Protein AF-A0A945MG55-F1 (afdb_monomer_lite)

pLDDT: mean 93.47, std 8.06, range [55.53, 98.31]

Foldseek 3Di:
DCVVVVLVVCCVVFVAQWDDWDADPVRDIDTDGSVRVVVVVVVVVVVCVVVVNDPPDDDD

Radius of gyration: 13.93 Å; chains: 1; bounding box: 28×32×31 Å

Structure (mmCIF, N/CA/C/O backbone):
data_AF-A0A945MG55-F1
#
_entry.id   AF-A0A945MG55-F1
#
loop_
_atom_site.group_PDB
_atom_site.id
_atom_site.type_symbol
_atom_site.label_atom_id
_atom_site.label_alt_id
_atom_site.label_comp_id
_atom_site.label_asym_id
_atom_site.label_entity_id
_atom_site.label_seq_id
_atom_site.pdbx_PDB_ins_code
_atom_site.Cartn_x
_atom_site.Cartn_y
_atom_site.Cartn_z
_atom_site.occupancy
_atom_site.B_iso_or_equiv
_atom_site.auth_seq_id
_atom_site.auth_comp_id
_atom_site.auth_asym_id
_atom_site.auth_atom_id
_atom_site.pdbx_PDB_model_num
ATOM 1 N N . MET A 1 1 ? 2.193 14.568 12.848 1.00 55.53 1 MET A N 1
ATOM 2 C CA . MET A 1 1 ? 2.779 13.360 12.228 1.00 55.53 1 MET A CA 1
ATOM 3 C C . MET A 1 1 ? 3.290 13.724 10.833 1.00 55.53 1 MET A C 1
ATOM 5 O O . MET A 1 1 ? 2.489 14.120 9.995 1.00 55.53 1 MET A O 1
ATOM 9 N N . LEU A 1 2 ? 4.611 13.717 10.619 1.00 61.72 2 LEU A N 1
ATOM 10 C CA . LEU A 1 2 ? 5.254 14.204 9.383 1.00 61.72 2 LEU A CA 1
ATOM 11 C C . LEU A 1 2 ? 5.331 13.116 8.294 1.00 61.72 2 LEU A C 1
ATOM 13 O O . LEU A 1 2 ? 5.219 13.416 7.109 1.00 61.72 2 LEU A O 1
ATOM 17 N N . THR A 1 3 ? 5.440 11.851 8.706 1.00 70.94 3 THR A N 1
ATOM 18 C CA . THR A 1 3 ? 5.678 10.696 7.829 1.00 70.94 3 THR A CA 1
ATOM 19 C C . THR A 1 3 ? 4.606 10.497 6.749 1.00 70.94 3 THR A C 1
ATOM 21 O O . THR A 1 3 ? 4.986 10.401 5.585 1.00 70.94 3 THR A O 1
ATOM 24 N N . PRO A 1 4 ? 3.285 10.534 7.040 1.00 81.12 4 PRO A N 1
ATOM 25 C CA . PRO A 1 4 ? 2.273 10.342 5.996 1.00 81.12 4 PRO A CA 1
ATOM 26 C C . PRO A 1 4 ? 2.306 11.431 4.916 1.00 81.12 4 PRO A C 1
ATOM 28 O O . PRO A 1 4 ? 2.066 11.150 3.749 1.00 81.12 4 PRO A O 1
ATOM 31 N N . LYS A 1 5 ? 2.650 12.675 5.282 1.00 89.25 5 LYS A N 1
ATOM 32 C CA . LYS A 1 5 ? 2.682 13.801 4.334 1.00 89.25 5 LYS A CA 1
ATOM 33 C C . LYS A 1 5 ? 3.806 13.667 3.309 1.00 89.25 5 LYS A C 1
ATOM 35 O O . LYS A 1 5 ? 3.605 13.999 2.147 1.00 89.25 5 LYS A O 1
ATOM 40 N N . ILE A 1 6 ? 4.973 13.179 3.733 1.00 91.06 6 ILE A N 1
ATOM 41 C CA . ILE A 1 6 ? 6.115 12.971 2.832 1.00 91.06 6 ILE A CA 1
ATOM 42 C C . ILE A 1 6 ? 5.799 11.858 1.827 1.00 91.06 6 ILE A C 1
ATOM 44 O O . ILE A 1 6 ? 6.019 12.042 0.635 1.00 91.06 6 ILE A O 1
ATOM 48 N N . LEU A 1 7 ? 5.213 10.746 2.287 1.00 92.56 7 LEU A N 1
ATOM 49 C CA . LEU A 1 7 ? 4.833 9.631 1.411 1.00 92.56 7 LEU A CA 1
ATOM 50 C C . LEU A 1 7 ? 3.796 10.057 0.362 1.00 92.56 7 LEU A C 1
ATOM 52 O O . LEU A 1 7 ? 3.947 9.732 -0.813 1.00 92.56 7 LEU A O 1
ATOM 56 N N . LEU A 1 8 ? 2.793 10.846 0.762 1.00 93.94 8 LEU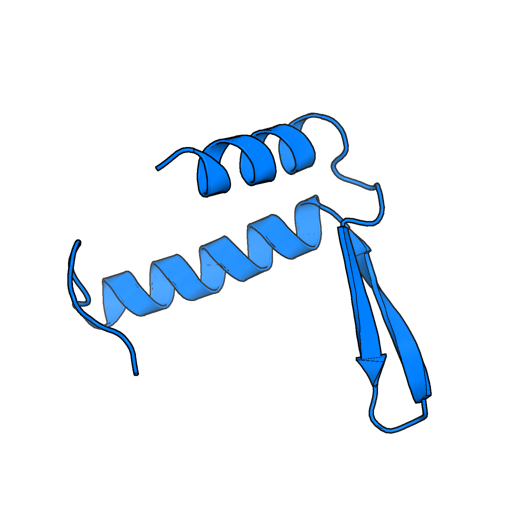 A N 1
ATOM 57 C CA . LEU A 1 8 ? 1.809 11.400 -0.173 1.00 93.94 8 LEU A CA 1
ATOM 58 C C . LEU A 1 8 ? 2.460 12.351 -1.188 1.00 93.94 8 LEU A C 1
ATOM 60 O O . LEU A 1 8 ? 2.213 12.222 -2.382 1.00 93.94 8 LEU A O 1
ATOM 64 N N . SER A 1 9 ? 3.368 13.231 -0.747 1.00 95.75 9 SER A N 1
ATOM 65 C CA . SER A 1 9 ? 4.096 14.115 -1.668 1.00 95.75 9 SER A CA 1
ATOM 66 C C . SER A 1 9 ? 4.944 13.352 -2.686 1.00 95.75 9 SER A C 1
ATOM 68 O O . SER A 1 9 ? 5.150 13.875 -3.781 1.00 95.75 9 SER A O 1
ATOM 70 N N . ASN A 1 10 ? 5.482 12.183 -2.342 1.00 95.69 10 ASN A N 1
ATOM 71 C CA . ASN A 1 10 ? 6.245 11.379 -3.292 1.00 95.69 10 ASN A CA 1
ATOM 72 C C . ASN A 1 10 ? 5.325 10.729 -4.326 1.00 95.69 10 ASN A C 1
ATOM 74 O O . ASN A 1 10 ? 5.651 10.753 -5.506 1.00 95.69 10 ASN A O 1
ATOM 78 N N . ALA A 1 11 ? 4.153 10.240 -3.915 1.00 96.44 11 ALA A N 1
ATOM 79 C CA . ALA A 1 11 ? 3.156 9.708 -4.843 1.00 96.44 11 ALA A CA 1
ATOM 80 C C . ALA A 1 11 ? 2.602 10.757 -5.812 1.00 96.44 11 ALA A C 1
ATOM 82 O O . ALA A 1 11 ? 2.286 10.414 -6.947 1.00 96.44 11 ALA A O 1
ATOM 83 N N . ASP A 1 12 ? 2.529 12.022 -5.400 1.00 96.06 12 ASP A N 1
ATOM 84 C CA . ASP A 1 12 ? 2.103 13.107 -6.289 1.00 96.06 12 ASP A CA 1
ATOM 85 C C . ASP A 1 12 ? 3.208 13.528 -7.273 1.00 96.06 12 ASP A C 1
ATOM 87 O O . ASP A 1 12 ? 2.930 13.823 -8.433 1.00 96.06 12 ASP A O 1
ATOM 91 N N . LYS A 1 13 ? 4.471 13.570 -6.823 1.00 97.94 13 LYS A N 1
ATOM 92 C CA . LYS A 1 13 ? 5.604 14.060 -7.633 1.00 97.94 13 LYS A CA 1
ATOM 93 C C . LYS A 1 13 ? 6.245 12.987 -8.510 1.00 97.94 13 LYS A C 1
ATOM 95 O O . LYS A 1 13 ? 6.753 13.308 -9.580 1.00 97.94 13 LYS A O 1
ATOM 100 N N . PHE A 1 14 ? 6.246 11.742 -8.048 1.00 97.81 14 PHE A N 1
ATOM 101 C CA . PHE A 1 14 ? 6.983 10.622 -8.633 1.00 97.81 14 PHE A CA 1
ATOM 102 C C . PHE A 1 14 ? 6.099 9.367 -8.753 1.00 97.81 14 PHE A C 1
ATOM 104 O O . PHE A 1 14 ? 6.502 8.293 -8.311 1.00 97.81 14 PHE A O 1
ATOM 111 N N . PRO A 1 15 ? 4.883 9.464 -9.327 1.00 97.50 15 PRO A N 1
ATOM 112 C CA . PRO A 1 15 ? 3.867 8.411 -9.236 1.00 97.50 15 PRO A CA 1
ATOM 113 C C . PRO A 1 15 ? 4.328 7.054 -9.779 1.00 97.50 15 PRO A C 1
ATOM 115 O O . PRO A 1 15 ? 3.966 6.029 -9.211 1.00 97.50 15 PRO A O 1
ATOM 118 N N . ASN A 1 16 ? 5.138 7.054 -10.840 1.00 98.12 16 ASN A N 1
ATOM 119 C CA . ASN A 1 16 ? 5.598 5.842 -11.521 1.00 98.12 16 ASN A CA 1
ATOM 120 C C . ASN A 1 16 ? 6.993 5.380 -11.064 1.00 98.12 16 ASN A C 1
ATOM 122 O O . ASN A 1 16 ? 7.482 4.366 -11.554 1.00 98.12 16 ASN A O 1
ATOM 126 N N . GLU A 1 17 ? 7.649 6.117 -10.161 1.00 98.19 17 GLU A N 1
ATOM 127 C CA . GLU A 1 17 ? 8.974 5.740 -9.663 1.00 98.19 17 GLU A CA 1
ATOM 128 C C . GLU A 1 17 ? 8.869 4.629 -8.604 1.00 98.19 17 GLU A C 1
ATOM 130 O O . GLU A 1 17 ? 7.872 4.577 -7.871 1.00 98.19 17 GLU A O 1
ATOM 135 N N . PRO A 1 18 ? 9.894 3.767 -8.467 1.00 97.75 18 PRO A N 1
ATOM 136 C CA . PRO A 1 18 ? 9.941 2.730 -7.439 1.00 97.75 18 PRO A CA 1
ATOM 137 C C . PRO A 1 18 ? 9.794 3.292 -6.018 1.00 97.75 18 PRO A C 1
ATOM 139 O O . PRO A 1 18 ? 10.526 4.203 -5.622 1.00 97.75 18 PRO A O 1
ATOM 142 N N . ALA A 1 19 ? 8.894 2.709 -5.224 1.00 96.88 19 ALA A N 1
ATOM 143 C CA . ALA A 1 19 ? 8.664 3.101 -3.832 1.00 96.88 19 ALA A CA 1
ATOM 144 C C . ALA A 1 19 ? 9.050 2.008 -2.835 1.00 96.88 19 ALA A C 1
ATOM 146 O O . ALA A 1 19 ? 9.708 2.285 -1.830 1.00 96.88 19 ALA A O 1
ATOM 147 N N . LEU A 1 20 ? 8.645 0.766 -3.103 1.00 95.50 20 LEU A N 1
ATOM 148 C CA . LEU A 1 20 ? 8.867 -0.363 -2.206 1.00 95.50 20 LEU A CA 1
ATOM 149 C C . LEU A 1 20 ? 9.197 -1.610 -3.019 1.00 95.50 20 LEU A C 1
ATOM 151 O O . LEU A 1 20 ? 8.497 -1.933 -3.969 1.00 95.50 20 LEU A O 1
ATOM 155 N N . SER A 1 21 ? 10.274 -2.304 -2.652 1.00 96.62 21 SER A N 1
ATOM 156 C CA . SER A 1 21 ? 10.665 -3.565 -3.286 1.00 96.62 21 SER A CA 1
ATOM 157 C C . SER A 1 21 ? 10.747 -4.676 -2.251 1.00 96.62 21 SER A C 1
ATOM 159 O O . SER A 1 21 ? 11.418 -4.528 -1.229 1.00 96.62 21 SER A O 1
ATOM 161 N N . ILE A 1 22 ? 10.066 -5.787 -2.517 1.00 96.56 22 ILE A N 1
ATOM 162 C CA . ILE A 1 22 ? 9.973 -6.946 -1.626 1.00 96.56 22 ILE A CA 1
ATOM 163 C C . ILE A 1 22 ? 10.288 -8.196 -2.445 1.00 96.56 22 ILE A C 1
ATOM 165 O O . ILE A 1 22 ? 9.904 -8.296 -3.609 1.00 96.56 22 ILE A O 1
ATOM 169 N N . LYS A 1 23 ? 11.004 -9.154 -1.854 1.00 97.06 23 LYS A N 1
ATOM 170 C CA . LYS A 1 23 ? 11.190 -10.462 -2.484 1.00 97.06 23 LYS A CA 1
ATOM 171 C C . LYS A 1 23 ? 9.968 -11.340 -2.265 1.00 97.06 23 LYS A C 1
ATOM 173 O O . LYS A 1 23 ? 9.498 -11.468 -1.136 1.00 97.06 23 LYS A O 1
ATOM 178 N N . ASP A 1 24 ? 9.499 -11.971 -3.332 1.00 95.06 24 ASP A N 1
ATOM 179 C CA . ASP A 1 24 ? 8.504 -13.033 -3.234 1.00 95.06 24 ASP A CA 1
ATOM 180 C C . ASP A 1 24 ? 9.116 -14.344 -2.696 1.00 95.06 24 ASP A C 1
ATOM 182 O O . ASP A 1 24 ? 10.327 -14.463 -2.478 1.00 95.06 24 ASP A O 1
ATOM 186 N N . SER A 1 25 ? 8.269 -15.355 -2.485 1.00 96.25 25 SER A N 1
ATOM 187 C CA . SER A 1 25 ? 8.685 -16.683 -2.007 1.00 96.25 25 SER A CA 1
ATOM 188 C C . SER A 1 25 ? 9.646 -17.411 -2.954 1.00 96.25 25 SER A C 1
ATOM 190 O O . SER A 1 25 ? 10.317 -18.351 -2.537 1.00 96.25 25 SER A O 1
ATOM 192 N N . ASN A 1 26 ? 9.714 -16.986 -4.216 1.00 96.69 26 ASN A N 1
ATOM 193 C CA . ASN A 1 26 ? 10.574 -17.549 -5.252 1.00 96.69 26 ASN A CA 1
ATOM 194 C C . ASN A 1 26 ? 11.871 -16.736 -5.431 1.00 96.69 26 ASN A C 1
ATOM 196 O O . ASN A 1 26 ? 12.614 -16.982 -6.378 1.00 96.69 26 ASN A O 1
ATOM 200 N N . ASN A 1 27 ? 12.170 -15.804 -4.516 1.00 94.94 27 ASN A N 1
ATOM 201 C CA . ASN A 1 27 ? 13.318 -14.891 -4.541 1.00 94.94 27 ASN A CA 1
ATOM 202 C C . ASN A 1 27 ? 13.322 -13.849 -5.672 1.00 94.94 27 ASN A C 1
ATOM 204 O O . ASN A 1 27 ? 14.354 -13.196 -5.869 1.00 94.94 27 ASN A O 1
ATOM 208 N N . ASN A 1 28 ? 12.207 -13.629 -6.373 1.00 97.56 28 ASN A N 1
ATOM 209 C CA . ASN A 1 28 ? 12.121 -12.548 -7.355 1.00 97.56 28 ASN A CA 1
ATOM 210 C C . ASN A 1 28 ? 11.752 -11.233 -6.669 1.00 97.56 28 ASN A C 1
ATOM 212 O O . ASN A 1 28 ? 10.959 -11.206 -5.727 1.00 97.56 28 ASN A O 1
ATOM 216 N N . TRP A 1 29 ? 12.320 -10.131 -7.153 1.00 97.00 29 TRP A N 1
ATOM 217 C CA . TRP A 1 29 ? 11.957 -8.796 -6.691 1.00 97.00 29 TRP A CA 1
ATOM 218 C C . TRP A 1 29 ? 10.627 -8.361 -7.302 1.00 97.00 29 TRP A C 1
ATOM 220 O O . TRP A 1 29 ? 10.476 -8.355 -8.521 1.00 97.00 29 TRP A O 1
ATOM 230 N N . GLN A 1 30 ? 9.696 -7.966 -6.441 1.00 97.00 30 GLN A N 1
ATOM 231 C CA . GLN A 1 30 ? 8.461 -7.279 -6.795 1.00 97.00 30 GLN A CA 1
ATOM 232 C C . GLN A 1 30 ? 8.599 -5.826 -6.348 1.00 97.00 30 GLN A C 1
ATOM 234 O O . GLN A 1 30 ? 8.957 -5.577 -5.193 1.00 97.00 30 GLN A O 1
ATOM 239 N N . THR A 1 31 ? 8.352 -4.880 -7.251 1.00 97.56 31 THR A N 1
ATOM 240 C CA . THR A 1 31 ? 8.528 -3.448 -6.992 1.00 97.56 31 THR A CA 1
ATOM 241 C C . THR A 1 31 ? 7.223 -2.713 -7.245 1.00 97.56 31 THR A C 1
ATOM 243 O O . THR A 1 31 ? 6.754 -2.663 -8.378 1.00 97.56 31 THR A O 1
ATOM 246 N N . ASP A 1 32 ? 6.689 -2.103 -6.192 1.00 97.75 32 ASP A N 1
ATOM 247 C CA . ASP A 1 32 ? 5.546 -1.200 -6.266 1.00 97.75 32 ASP A CA 1
ATOM 248 C C . ASP A 1 32 ? 6.028 0.216 -6.598 1.00 97.75 32 ASP A C 1
ATOM 250 O O . ASP A 1 32 ? 7.027 0.700 -6.041 1.00 97.75 32 ASP A O 1
ATOM 254 N N . SER A 1 33 ? 5.292 0.905 -7.471 1.00 98.31 33 SER A N 1
ATOM 255 C CA . SER A 1 33 ? 5.466 2.342 -7.682 1.00 98.31 33 SER A CA 1
ATOM 256 C C . SER A 1 33 ? 4.916 3.150 -6.502 1.00 98.31 33 SER A C 1
ATOM 258 O O . SER A 1 33 ? 4.177 2.639 -5.651 1.00 98.31 33 SER A O 1
ATOM 260 N N . TRP A 1 34 ? 5.227 4.446 -6.438 1.00 97.81 34 TRP A N 1
ATOM 261 C CA . TRP A 1 34 ? 4.622 5.315 -5.422 1.00 97.81 34 TRP A CA 1
ATOM 262 C C . TRP A 1 34 ? 3.097 5.384 -5.524 1.00 97.81 34 TRP A C 1
ATOM 264 O O . TRP A 1 34 ? 2.427 5.515 -4.494 1.00 97.81 34 TRP A O 1
ATOM 274 N N . ASN A 1 35 ? 2.538 5.282 -6.732 1.00 97.44 35 ASN A N 1
ATOM 275 C CA . ASN A 1 35 ? 1.093 5.255 -6.904 1.00 97.44 35 ASN A CA 1
ATOM 276 C C . ASN A 1 35 ? 0.484 3.939 -6.390 1.00 97.44 35 ASN A C 1
ATOM 278 O O . ASN A 1 35 ? -0.510 3.989 -5.664 1.00 97.44 35 ASN A O 1
ATOM 282 N N . ASP A 1 36 ? 1.122 2.795 -6.656 1.00 97.75 36 ASP A N 1
ATOM 283 C CA . ASP A 1 36 ? 0.677 1.489 -6.141 1.00 97.75 36 ASP A CA 1
ATOM 284 C C . ASP A 1 36 ? 0.697 1.457 -4.608 1.00 97.75 36 ASP A C 1
ATOM 286 O O . ASP A 1 36 ? -0.277 1.055 -3.963 1.00 97.75 36 ASP A O 1
ATOM 290 N N . LEU A 1 37 ? 1.779 1.965 -4.004 1.00 95.88 37 LEU A N 1
ATOM 291 C CA . LEU A 1 37 ? 1.914 2.051 -2.551 1.00 95.88 37 LEU A CA 1
ATOM 292 C C . LEU A 1 37 ? 0.808 2.919 -1.931 1.00 95.88 37 LEU A C 1
ATOM 294 O O . LEU A 1 37 ? 0.182 2.514 -0.948 1.00 95.88 37 LEU A O 1
ATOM 298 N N . LYS A 1 38 ? 0.541 4.101 -2.503 1.00 95.56 38 LYS A N 1
ATOM 299 C CA . LYS A 1 38 ? -0.532 5.002 -2.045 1.00 95.56 38 LYS A CA 1
ATOM 300 C C . LYS A 1 38 ? -1.894 4.312 -2.112 1.00 95.56 38 LYS A C 1
ATOM 302 O O . LYS A 1 38 ? -2.645 4.351 -1.133 1.00 95.56 38 LYS A O 1
ATOM 307 N N . ASP A 1 39 ? -2.201 3.665 -3.231 1.00 96.69 39 ASP A N 1
ATOM 308 C CA . ASP A 1 39 ? -3.483 2.994 -3.436 1.00 96.69 39 ASP A CA 1
ATOM 309 C C . ASP A 1 39 ? -3.673 1.833 -2.451 1.00 96.69 39 ASP A C 1
ATOM 311 O O . ASP A 1 39 ? -4.750 1.686 -1.863 1.00 96.69 39 ASP A O 1
ATOM 315 N N . ASN A 1 40 ? -2.621 1.052 -2.193 1.00 95.75 40 ASN A N 1
ATOM 316 C CA . ASN A 1 40 ? -2.636 -0.024 -1.201 1.00 95.75 40 ASN A CA 1
ATOM 317 C C . ASN A 1 40 ? -2.851 0.508 0.226 1.00 95.75 40 ASN A C 1
ATOM 319 O O . ASN A 1 40 ? -3.729 0.017 0.943 1.00 95.75 40 ASN A O 1
ATOM 323 N N . VAL A 1 41 ? -2.135 1.564 0.626 1.00 94.31 41 VAL A N 1
ATOM 324 C CA . VAL A 1 41 ? -2.312 2.207 1.942 1.00 94.31 41 VAL A CA 1
ATOM 325 C C . VAL A 1 41 ? -3.728 2.761 2.108 1.00 94.31 41 VAL A C 1
ATOM 327 O O . VAL A 1 41 ? -4.329 2.607 3.174 1.00 94.31 41 VAL A O 1
ATOM 330 N N . PHE A 1 42 ? -4.303 3.375 1.071 1.00 95.19 42 PHE A N 1
ATOM 331 C CA . PHE A 1 42 ? -5.665 3.913 1.125 1.00 95.19 42 PHE A CA 1
ATOM 332 C C . PHE A 1 42 ? -6.724 2.816 1.216 1.00 95.19 42 PHE A C 1
ATOM 334 O O . PHE A 1 42 ? -7.693 2.984 1.959 1.00 95.19 42 PHE A O 1
ATOM 341 N N . LYS A 1 43 ? -6.546 1.689 0.517 1.00 97.69 43 LYS A N 1
ATOM 342 C CA . LYS A 1 43 ? -7.426 0.517 0.660 1.00 97.69 43 LYS A CA 1
ATOM 343 C C . LYS A 1 43 ? -7.428 0.011 2.102 1.00 97.69 43 LYS A C 1
ATOM 345 O O . LYS A 1 43 ? -8.499 -0.122 2.684 1.00 97.69 43 LYS A O 1
ATOM 350 N N . ILE A 1 44 ? -6.249 -0.187 2.699 1.00 95.44 44 ILE A N 1
ATOM 351 C CA . ILE A 1 44 ? -6.127 -0.634 4.097 1.00 95.44 44 ILE A CA 1
ATOM 352 C C . ILE A 1 44 ? -6.766 0.388 5.042 1.00 95.44 44 ILE A C 1
ATOM 354 O O . ILE A 1 44 ? -7.597 0.024 5.867 1.00 95.44 44 ILE A O 1
ATOM 358 N N . SER A 1 45 ? -6.449 1.675 4.879 1.00 93.69 45 SER A N 1
ATOM 359 C CA . SER A 1 45 ? -6.974 2.750 5.733 1.00 93.69 45 SER A CA 1
ATOM 360 C C . SER A 1 45 ? -8.505 2.803 5.725 1.00 93.69 45 SER A C 1
ATOM 362 O O . SER A 1 45 ? -9.122 2.905 6.782 1.00 93.69 45 SER A O 1
ATOM 364 N N . LYS A 1 46 ? -9.135 2.676 4.549 1.00 95.81 46 LYS A N 1
ATOM 365 C CA . LYS A 1 46 ? -10.601 2.613 4.421 1.00 95.81 46 LYS A CA 1
ATOM 366 C C . LYS A 1 46 ? -11.186 1.397 5.140 1.00 95.81 46 LYS A C 1
ATOM 368 O O . LYS A 1 46 ? -12.204 1.535 5.810 1.00 95.81 46 LYS A O 1
ATOM 373 N N . SER A 1 47 ? -10.536 0.238 5.042 1.00 97.19 47 SER A N 1
ATOM 374 C CA . SER A 1 47 ? -10.960 -0.968 5.762 1.00 97.19 47 SER A CA 1
ATOM 375 C C . SER A 1 47 ? -10.875 -0.793 7.279 1.00 97.19 47 SER A C 1
ATOM 377 O O . SER A 1 47 ? -11.811 -1.172 7.973 1.00 97.19 47 SER A O 1
ATOM 379 N N . LEU A 1 48 ? -9.808 -0.173 7.798 1.00 95.19 48 LEU A N 1
ATOM 380 C CA . LEU A 1 48 ? -9.669 0.103 9.236 1.00 95.19 48 LEU A CA 1
ATOM 381 C C . LEU A 1 48 ? -10.780 1.036 9.739 1.00 95.19 48 LEU A C 1
ATOM 383 O O . LEU A 1 48 ? -11.406 0.749 10.756 1.00 95.19 48 LEU A O 1
ATOM 387 N 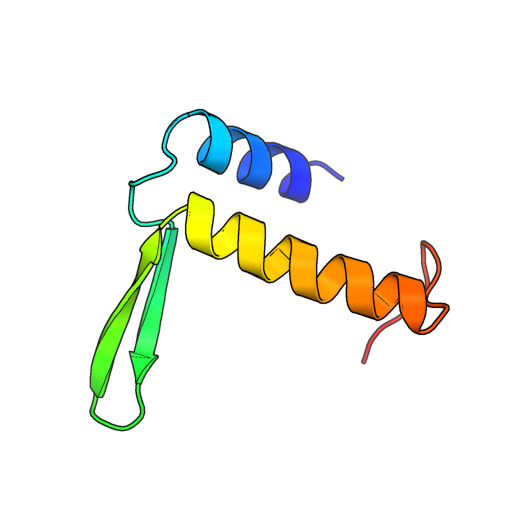N . ILE A 1 49 ? -11.084 2.098 8.984 1.00 95.31 49 ILE A N 1
ATOM 388 C CA . ILE A 1 49 ? -12.202 3.006 9.288 1.00 95.31 49 ILE A CA 1
ATOM 389 C C . ILE A 1 49 ? -13.532 2.238 9.298 1.00 95.31 49 ILE A C 1
ATOM 391 O O . ILE A 1 49 ? -14.334 2.407 10.212 1.00 95.31 49 ILE A O 1
ATOM 395 N N . ASN A 1 50 ? -13.760 1.357 8.319 1.00 97.12 50 ASN A N 1
ATOM 396 C CA . ASN A 1 50 ? -14.978 0.547 8.239 1.00 97.12 50 ASN A CA 1
ATOM 397 C C . ASN A 1 50 ? -15.119 -0.460 9.397 1.00 97.12 50 ASN A C 1
ATOM 399 O O . ASN A 1 50 ? -16.232 -0.819 9.764 1.00 97.12 50 ASN A O 1
ATOM 403 N N . LEU A 1 51 ? -14.005 -0.901 9.985 1.00 96.56 51 LEU A N 1
ATOM 404 C CA . LEU A 1 51 ? -13.985 -1.749 11.182 1.00 96.56 51 LEU A CA 1
ATOM 405 C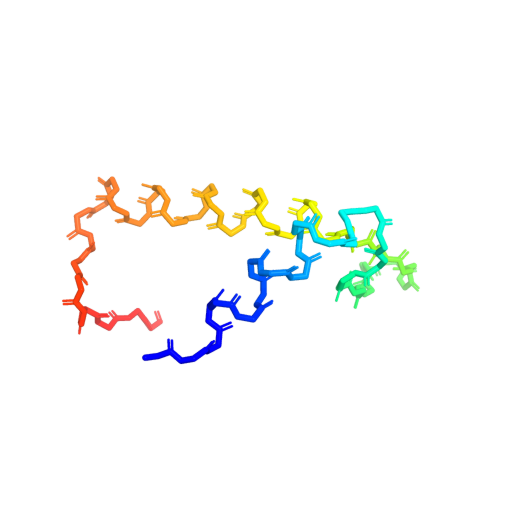 C . LEU A 1 51 ? -14.176 -0.960 12.489 1.00 96.56 51 LEU A C 1
ATOM 407 O O . LEU A 1 51 ? -14.164 -1.555 13.563 1.00 96.56 51 LEU A O 1
ATOM 411 N N . GLY A 1 52 ? -14.362 0.361 12.414 1.00 96.38 52 GLY A N 1
ATOM 412 C CA . GLY A 1 52 ? -14.584 1.213 13.580 1.00 96.38 52 GLY A CA 1
ATOM 413 C C . GLY A 1 52 ? -13.310 1.584 14.338 1.00 96.38 52 GLY A C 1
ATOM 414 O O . GLY A 1 52 ? -13.410 2.002 15.488 1.00 96.38 52 GLY A O 1
ATOM 415 N N . ILE A 1 53 ? -12.131 1.444 13.718 1.00 96.50 53 ILE A N 1
ATOM 416 C CA . ILE A 1 53 ? -10.857 1.875 14.308 1.00 96.50 53 ILE A CA 1
ATOM 417 C C . ILE A 1 53 ? -10.770 3.401 14.253 1.00 96.50 53 ILE A C 1
ATOM 419 O O . ILE A 1 53 ? -10.88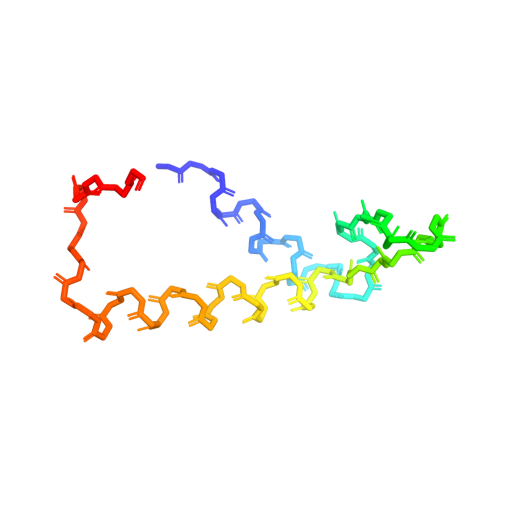2 4.013 13.187 1.00 96.50 53 ILE A O 1
ATOM 423 N N . ASN A 1 54 ? -10.535 4.014 15.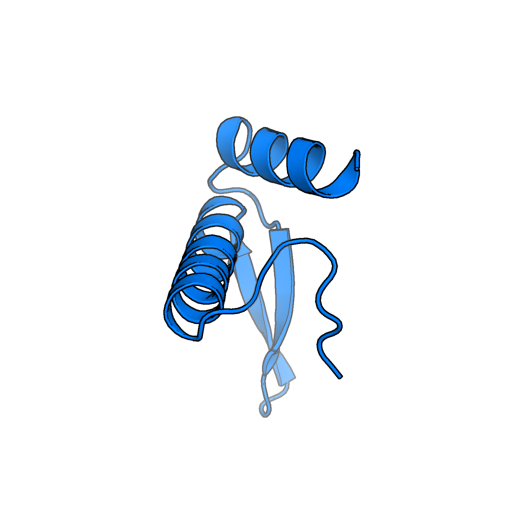408 1.00 94.38 54 ASN A N 1
ATOM 424 C CA . ASN A 1 54 ? -10.515 5.457 15.607 1.00 94.38 54 ASN A CA 1
ATOM 425 C C . ASN A 1 54 ? -9.085 6.001 15.728 1.00 94.38 54 ASN A C 1
ATOM 427 O O . ASN A 1 54 ? -8.136 5.262 16.009 1.00 94.38 54 ASN A O 1
ATOM 431 N N . PRO A 1 55 ? -8.895 7.322 15.555 1.00 90.00 55 PRO A N 1
ATOM 432 C CA . PRO A 1 55 ? -7.625 7.955 15.874 1.00 90.00 55 PRO A CA 1
ATOM 433 C C . PRO A 1 55 ? -7.175 7.620 17.304 1.00 90.00 55 PRO A C 1
ATOM 435 O O . PRO A 1 55 ? -7.935 7.800 18.253 1.00 90.00 55 PRO A O 1
ATOM 438 N N . ASN A 1 56 ? -5.909 7.220 17.443 1.00 90.12 56 ASN A N 1
ATOM 439 C CA . ASN A 1 56 ? -5.251 6.786 18.686 1.00 90.12 56 ASN A CA 1
ATOM 440 C C . ASN A 1 56 ? -5.586 5.369 19.179 1.00 90.12 56 ASN A C 1
ATOM 442 O O . ASN A 1 56 ? -4.990 4.942 20.173 1.00 90.12 56 ASN A O 1
ATOM 446 N N . ASP A 1 57 ? -6.444 4.618 18.484 1.00 94.50 57 ASP A N 1
ATOM 447 C CA . ASP A 1 57 ? -6.590 3.187 18.748 1.00 94.50 57 ASP A CA 1
ATOM 448 C C . ASP A 1 57 ? -5.279 2.457 18.421 1.00 94.50 57 ASP A C 1
ATOM 450 O O . ASP A 1 57 ? -4.574 2.774 17.456 1.00 94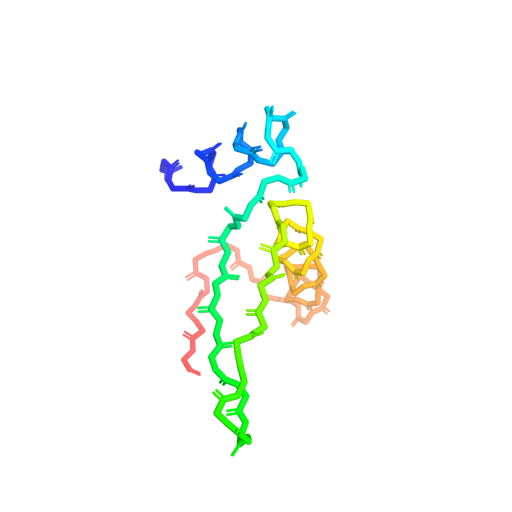.50 57 ASP A O 1
ATOM 454 N N . LYS A 1 58 ? -4.925 1.476 19.255 1.00 91.44 58 LYS A N 1
ATOM 455 C CA . LYS A 1 58 ? -3.738 0.643 19.045 1.00 91.44 58 LYS A CA 1
ATOM 456 C C . LYS A 1 58 ? -4.101 -0.551 18.172 1.00 91.44 58 LYS A C 1
ATOM 458 O O . LYS A 1 58 ? -5.082 -1.235 18.439 1.00 91.44 58 LYS A O 1
ATOM 463 N N . ILE A 1 59 ? -3.262 -0.817 17.178 1.00 87.94 59 ILE A N 1
ATOM 464 C CA . ILE A 1 59 ? -3.323 -2.013 16.336 1.00 87.94 59 ILE A CA 1
ATOM 465 C C . ILE A 1 59 ? -2.096 -2.857 16.706 1.00 87.94 59 ILE A C 1
ATOM 467 O O . ILE A 1 59 ? -0.979 -2.337 16.661 1.00 87.94 59 ILE A O 1
ATOM 471 N N . SER A 1 60 ? -2.310 -4.103 17.136 1.00 78.50 60 SER A N 1
ATOM 472 C CA . SER A 1 60 ? -1.275 -5.052 17.585 1.00 78.50 60 SER A CA 1
ATOM 473 C C . SER A 1 60 ? -1.247 -6.301 16.726 1.00 78.50 60 SER A C 1
ATOM 475 O O . SER A 1 60 ? -2.362 -6.809 16.469 1.00 78.50 60 SER A O 1
#

Secondary structure (DSSP, 8-state):
--HHHHHHHHHHH-TTSEEEEEE-TTS-EEEEEHHHHHHHHHHHHHHHHHTTPPTT----

Sequence (60 aa):
MLTPKILLSNADKFPNEPALSIKDSNNNWQTDSWNDLKDNVFKISKSLINLGINPNDKIS